Protein AF-A0A9D8JFY0-F1 (afdb_monomer_lite)

Sequence (92 aa):
MNAQSIVRFAPGTGMYFPGGRRFCRSQIGFEVDVVFLDAQQVVVSISRAGEKAPVSPLDRHAESLFICNKGEADTLSPGQKAWIEIEDIGGK

Structure (mmCIF, N/CA/C/O backbone):
data_AF-A0A9D8JFY0-F1
#
_entry.id   AF-A0A9D8JFY0-F1
#
loop_
_atom_site.group_PDB
_atom_site.id
_atom_site.type_symbol
_atom_site.label_atom_id
_atom_site.label_alt_id
_atom_site.label_comp_id
_atom_site.label_asym_id
_atom_site.label_entity_id
_atom_site.label_seq_id
_atom_site.pdbx_PDB_ins_code
_atom_site.Cartn_x
_atom_site.Cartn_y
_atom_site.Cartn_z
_atom_site.occupancy
_atom_site.B_iso_or_equiv
_atom_site.auth_seq_id
_atom_site.auth_comp_id
_atom_site.auth_asym_id
_atom_site.auth_atom_id
_atom_site.pdbx_PDB_model_num
ATOM 1 N N . MET A 1 1 ? 11.298 -18.337 -25.272 1.00 38.41 1 MET A N 1
ATOM 2 C CA . MET A 1 1 ? 9.965 -17.816 -24.906 1.00 38.41 1 MET A CA 1
ATOM 3 C C . MET A 1 1 ? 10.039 -17.491 -23.420 1.00 38.41 1 MET A C 1
ATOM 5 O O . MET A 1 1 ? 10.065 -18.414 -22.622 1.00 38.41 1 MET A O 1
ATOM 9 N N . ASN A 1 2 ? 10.255 -16.226 -23.049 1.00 41.31 2 ASN A N 1
ATOM 10 C CA . ASN A 1 2 ? 10.335 -15.851 -21.634 1.00 41.31 2 ASN A CA 1
ATOM 11 C C . ASN A 1 2 ? 8.908 -15.779 -21.096 1.00 41.31 2 ASN A C 1
ATOM 13 O O . ASN A 1 2 ? 8.152 -14.898 -21.496 1.00 41.31 2 ASN A O 1
ATOM 17 N N . ALA A 1 3 ? 8.533 -16.721 -20.235 1.00 43.78 3 ALA A N 1
ATOM 18 C CA . ALA A 1 3 ? 7.322 -16.586 -19.445 1.00 43.78 3 ALA A CA 1
ATOM 19 C C . ALA A 1 3 ? 7.521 -15.386 -18.508 1.00 43.78 3 ALA A C 1
ATOM 21 O O . ALA A 1 3 ? 8.330 -15.439 -17.584 1.00 43.78 3 ALA A O 1
ATOM 22 N N . GLN A 1 4 ? 6.848 -14.272 -18.792 1.00 52.56 4 GLN A N 1
ATOM 23 C CA . GLN A 1 4 ? 6.739 -13.174 -17.841 1.00 52.56 4 GLN A CA 1
ATOM 24 C C . GLN A 1 4 ? 5.705 -13.588 -16.796 1.00 52.56 4 GLN A C 1
ATOM 26 O O . GLN A 1 4 ? 4.505 -13.581 -17.058 1.00 52.56 4 GLN A O 1
ATOM 31 N N . SER A 1 5 ? 6.179 -14.012 -15.628 1.00 55.44 5 SER A N 1
ATOM 32 C CA . SER A 1 5 ? 5.313 -14.291 -14.488 1.00 55.44 5 SER A CA 1
ATOM 33 C C . SER A 1 5 ? 4.848 -12.971 -13.883 1.00 55.44 5 SER A C 1
ATOM 35 O O . SER A 1 5 ? 5.668 -12.159 -13.458 1.00 55.44 5 SER A O 1
ATOM 37 N N . ILE A 1 6 ? 3.535 -12.757 -13.840 1.00 60.47 6 ILE A N 1
ATOM 38 C CA . ILE A 1 6 ? 2.934 -11.628 -13.130 1.00 60.47 6 ILE A CA 1
ATOM 39 C C . ILE A 1 6 ? 2.573 -12.121 -11.733 1.00 60.47 6 ILE A C 1
ATOM 41 O O . ILE A 1 6 ? 1.752 -13.025 -11.585 1.00 60.47 6 ILE A O 1
ATOM 45 N N . VAL A 1 7 ? 3.174 -11.524 -10.710 1.00 65.56 7 VAL A N 1
ATOM 46 C CA . VAL A 1 7 ? 2.707 -11.695 -9.333 1.00 65.56 7 VAL A CA 1
ATOM 47 C C . VAL A 1 7 ? 1.521 -10.750 -9.140 1.00 65.56 7 VAL A C 1
ATOM 49 O O . VAL A 1 7 ? 1.631 -9.556 -9.408 1.00 65.56 7 VAL A O 1
ATOM 52 N N . ARG A 1 8 ? 0.372 -11.285 -8.721 1.00 72.75 8 ARG A N 1
ATOM 53 C CA . ARG A 1 8 ? -0.790 -10.505 -8.274 1.00 72.75 8 ARG A CA 1
ATOM 54 C C . ARG A 1 8 ? -1.186 -10.988 -6.891 1.00 72.75 8 ARG A C 1
ATOM 56 O O . ARG A 1 8 ? -1.135 -12.190 -6.630 1.00 72.75 8 ARG A O 1
ATOM 63 N N . PHE A 1 9 ? -1.591 -10.065 -6.033 1.00 80.06 9 PHE A N 1
ATOM 64 C CA . PHE A 1 9 ? -2.237 -10.426 -4.777 1.00 80.06 9 PHE A CA 1
ATOM 65 C C . PHE A 1 9 ? -3.675 -10.858 -5.063 1.00 80.06 9 PHE A C 1
ATOM 67 O O . PHE A 1 9 ? -4.244 -10.502 -6.104 1.00 80.06 9 PHE A O 1
ATOM 74 N N . ALA A 1 10 ? -4.276 -11.619 -4.152 1.00 84.69 10 ALA A N 1
ATOM 75 C CA . ALA A 1 10 ? -5.718 -11.817 -4.214 1.00 84.69 10 ALA A CA 1
ATOM 76 C C . ALA A 1 10 ? -6.421 -10.448 -4.065 1.00 84.69 10 ALA A C 1
ATOM 78 O O . ALA A 1 10 ? -5.849 -9.538 -3.465 1.00 84.69 10 ALA A O 1
ATOM 79 N N . PRO A 1 11 ? -7.627 -10.260 -4.627 1.00 84.56 11 PRO A N 1
ATOM 80 C CA . PRO A 1 11 ? -8.355 -9.007 -4.463 1.00 84.56 11 PRO A CA 1
ATOM 81 C C . PRO A 1 11 ? -8.534 -8.656 -2.984 1.00 84.56 11 PRO A C 1
ATOM 83 O O . PRO A 1 11 ? -8.935 -9.509 -2.192 1.00 84.56 11 PRO A O 1
ATOM 86 N N . GLY A 1 12 ? -8.234 -7.411 -2.627 1.00 84.69 12 GLY A N 1
ATOM 87 C CA . GLY A 1 12 ? -8.294 -6.926 -1.249 1.00 84.69 12 GLY A CA 1
ATOM 88 C C . GLY A 1 12 ? -7.154 -7.406 -0.346 1.00 84.69 12 GLY A C 1
ATOM 89 O O . GLY A 1 12 ? -7.170 -7.090 0.840 1.00 84.69 12 GLY A O 1
ATOM 90 N N . THR A 1 13 ? -6.165 -8.138 -0.869 1.00 85.94 13 THR A N 1
ATOM 91 C CA . THR A 1 13 ? -4.975 -8.538 -0.109 1.00 85.94 13 THR A CA 1
ATOM 92 C C . THR A 1 13 ? -3.724 -7.838 -0.622 1.00 85.94 13 THR A C 1
ATOM 94 O O . THR A 1 13 ? -3.686 -7.243 -1.699 1.00 85.94 13 THR A O 1
ATOM 97 N N . GLY A 1 14 ? -2.671 -7.883 0.182 1.00 88.69 14 GLY A N 1
ATOM 98 C CA . GLY A 1 14 ? -1.411 -7.241 -0.139 1.00 88.69 14 GLY A CA 1
ATOM 99 C C . GLY A 1 14 ? -0.318 -7.668 0.819 1.00 88.69 14 GLY A C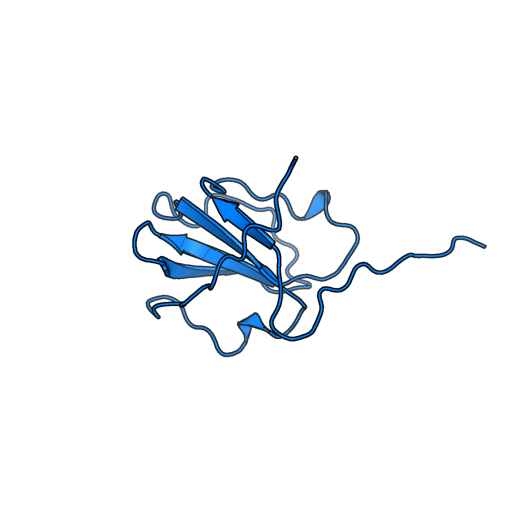 1
ATOM 100 O O . GLY A 1 14 ? -0.494 -8.575 1.632 1.00 88.69 14 GLY A O 1
ATOM 101 N N . MET A 1 15 ? 0.820 -6.995 0.733 1.00 87.31 15 MET A N 1
ATOM 102 C CA . MET A 1 15 ? 1.910 -7.167 1.683 1.00 87.31 15 MET A CA 1
ATOM 103 C C . MET A 1 15 ? 2.049 -5.927 2.548 1.00 87.31 15 MET A C 1
ATOM 105 O O . MET A 1 15 ? 2.214 -4.818 2.039 1.00 87.31 15 MET A O 1
ATOM 109 N N . TYR A 1 16 ? 2.039 -6.132 3.859 1.00 86.44 16 TYR A N 1
ATOM 110 C CA . TYR A 1 16 ? 2.306 -5.094 4.841 1.00 86.44 16 TYR A CA 1
ATOM 111 C C . TYR A 1 16 ? 3.751 -5.194 5.336 1.00 86.44 16 TYR A C 1
ATOM 113 O O . TYR A 1 16 ? 4.204 -6.260 5.748 1.00 86.44 16 TYR A O 1
ATOM 121 N N . PHE A 1 17 ? 4.472 -4.075 5.312 1.00 84.75 17 PHE A N 1
ATOM 122 C CA . PHE A 1 17 ? 5.859 -3.988 5.759 1.00 84.75 17 PHE A CA 1
ATOM 123 C C . PHE A 1 17 ? 5.967 -3.013 6.939 1.00 84.75 17 PHE A C 1
ATOM 125 O O . PHE A 1 17 ? 5.967 -1.790 6.733 1.00 84.75 17 PHE A O 1
ATOM 132 N N . PRO A 1 18 ? 6.092 -3.521 8.179 1.00 80.62 18 PRO A N 1
ATOM 133 C CA . PRO A 1 18 ? 6.370 -2.676 9.333 1.00 80.62 18 PRO A CA 1
ATOM 134 C C . PRO A 1 18 ? 7.785 -2.090 9.219 1.00 80.62 18 PRO A C 1
ATOM 136 O O . PRO A 1 18 ? 8.725 -2.777 8.823 1.00 80.62 18 PRO A O 1
ATOM 139 N N . GLY A 1 19 ? 7.959 -0.806 9.534 1.00 75.00 19 GLY A N 1
ATOM 140 C CA . GLY A 1 19 ? 9.255 -0.123 9.419 1.00 75.00 19 GLY A CA 1
ATOM 141 C C . GLY A 1 19 ? 9.668 0.231 7.983 1.00 75.00 19 GLY A C 1
ATOM 142 O O . GLY A 1 19 ? 10.801 0.667 7.762 1.00 75.00 19 GLY A O 1
ATOM 143 N N . GLY A 1 20 ? 8.777 0.053 7.000 1.00 63.19 20 GLY A N 1
ATOM 144 C CA . GLY A 1 20 ? 9.012 0.294 5.576 1.00 63.19 20 GLY A CA 1
ATOM 145 C C . GLY A 1 20 ? 9.171 1.775 5.219 1.00 63.19 20 GLY A C 1
ATOM 146 O O . GLY A 1 20 ? 8.318 2.358 4.566 1.00 63.19 20 GLY A O 1
ATOM 147 N N . ARG A 1 21 ? 10.280 2.403 5.623 1.00 61.47 21 ARG A N 1
ATOM 148 C CA . ARG A 1 21 ? 10.585 3.819 5.317 1.00 61.47 21 ARG A CA 1
ATOM 149 C C . ARG A 1 21 ? 11.210 4.032 3.938 1.00 61.47 21 ARG A C 1
ATOM 151 O O . ARG A 1 21 ? 11.281 5.152 3.434 1.00 61.47 21 ARG A O 1
ATOM 158 N N . ARG A 1 22 ? 11.740 2.961 3.346 1.00 63.34 22 ARG A N 1
ATOM 159 C CA . 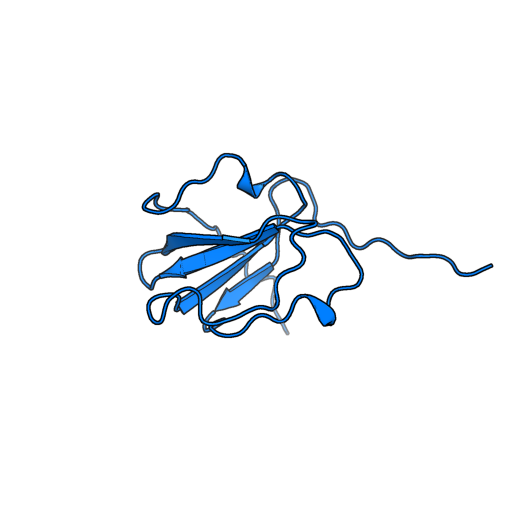ARG A 1 22 ? 12.402 2.969 2.039 1.00 63.34 22 ARG A CA 1
ATOM 160 C C . ARG A 1 22 ? 11.882 1.809 1.218 1.00 63.34 22 ARG A C 1
ATOM 162 O O . ARG A 1 22 ? 12.286 0.668 1.398 1.00 63.34 22 ARG A O 1
ATOM 169 N N . PHE A 1 23 ? 10.975 2.135 0.320 1.00 67.62 23 PHE A N 1
ATOM 170 C CA . PHE A 1 23 ? 10.593 1.265 -0.776 1.00 67.62 23 PHE A CA 1
ATOM 171 C C . PHE A 1 23 ? 11.526 1.526 -1.966 1.00 67.62 23 PHE A C 1
ATOM 173 O O . PHE A 1 23 ? 12.162 2.565 -2.002 1.00 67.62 23 PHE A O 1
ATOM 180 N N . CYS A 1 24 ? 11.660 0.616 -2.926 1.00 66.38 24 CYS A N 1
ATOM 181 C CA . CYS A 1 24 ? 12.374 0.868 -4.184 1.00 66.38 24 CYS A CA 1
ATOM 182 C C . CYS A 1 24 ? 11.650 0.111 -5.295 1.00 66.38 24 CYS A C 1
ATOM 184 O O . CYS A 1 24 ? 11.831 -1.093 -5.456 1.00 66.38 24 CYS A O 1
ATOM 186 N N . ARG A 1 25 ? 10.829 0.817 -6.080 1.00 66.50 25 ARG A N 1
ATOM 187 C CA . ARG A 1 25 ? 10.000 0.213 -7.134 1.00 66.50 25 ARG A CA 1
ATOM 188 C C . ARG A 1 25 ? 10.824 -0.500 -8.211 1.00 66.50 25 ARG A C 1
ATOM 190 O O . ARG A 1 25 ? 10.337 -1.455 -8.797 1.00 66.50 25 ARG A O 1
ATOM 197 N N . SER A 1 26 ? 12.078 -0.096 -8.430 1.00 63.97 26 SER A N 1
ATOM 198 C CA . SER A 1 26 ? 12.985 -0.727 -9.402 1.00 63.97 26 SER A CA 1
ATOM 199 C C . SER A 1 26 ? 13.259 -2.213 -9.142 1.00 63.97 26 SER A C 1
ATOM 201 O O . SER A 1 26 ? 13.734 -2.898 -10.042 1.00 63.97 26 SER A O 1
ATOM 203 N N . GLN A 1 27 ? 12.963 -2.716 -7.941 1.00 63.78 27 GLN A N 1
ATOM 204 C CA . GLN A 1 27 ? 13.120 -4.128 -7.583 1.00 63.78 27 GLN A CA 1
ATOM 205 C C . GLN A 1 27 ? 11.840 -4.954 -7.781 1.00 63.78 27 GLN A C 1
ATOM 207 O O . GLN A 1 27 ? 11.875 -6.172 -7.624 1.00 63.78 27 GLN A O 1
ATOM 212 N N . ILE A 1 28 ? 10.717 -4.325 -8.143 1.00 65.62 28 ILE A N 1
ATOM 213 C CA . ILE A 1 28 ? 9.439 -5.007 -8.360 1.00 65.62 28 ILE A CA 1
ATOM 214 C C . ILE A 1 28 ? 9.167 -5.066 -9.857 1.00 65.62 28 ILE A C 1
ATOM 216 O O . ILE A 1 28 ? 8.958 -4.053 -10.517 1.00 65.62 28 ILE A O 1
ATOM 220 N N . GLY A 1 29 ? 9.177 -6.285 -10.396 1.00 65.75 29 GLY A N 1
ATOM 221 C CA . GLY A 1 29 ? 8.968 -6.554 -11.821 1.00 65.75 29 GLY A CA 1
ATOM 222 C C . GLY A 1 29 ? 7.511 -6.476 -12.292 1.00 65.75 29 GLY A C 1
ATOM 223 O O . GLY A 1 29 ? 7.221 -6.934 -13.393 1.00 65.75 29 GLY A O 1
ATOM 224 N N . PHE A 1 30 ? 6.589 -5.960 -11.474 1.00 73.69 30 PHE A N 1
ATOM 225 C CA . PHE A 1 30 ? 5.154 -5.908 -11.764 1.00 73.69 30 PHE A CA 1
ATOM 226 C C . PHE A 1 30 ? 4.501 -4.615 -11.249 1.00 73.69 30 PHE A C 1
ATOM 228 O O . PHE A 1 30 ? 5.011 -3.934 -10.361 1.00 73.69 30 PHE A O 1
ATOM 235 N N . GLU A 1 31 ? 3.376 -4.240 -11.855 1.00 82.69 31 GLU A N 1
ATOM 236 C CA . GLU A 1 31 ? 2.653 -3.006 -11.542 1.00 82.69 31 GLU A CA 1
ATOM 237 C C . GLU A 1 31 ? 1.877 -3.122 -10.220 1.00 82.69 31 GLU A C 1
ATOM 239 O O . GLU A 1 31 ? 0.912 -3.880 -10.128 1.00 82.69 31 GLU A O 1
ATOM 244 N N . VAL A 1 32 ? 2.284 -2.342 -9.213 1.00 85.31 32 VAL A N 1
ATOM 245 C CA . VAL A 1 32 ? 1.666 -2.300 -7.876 1.00 85.31 32 VAL A CA 1
ATOM 246 C C . VAL A 1 32 ? 1.447 -0.878 -7.391 1.00 85.31 32 VAL A C 1
ATOM 248 O O . VAL A 1 32 ? 2.236 0.027 -7.704 1.00 85.31 32 VAL A O 1
ATOM 251 N N . ASP A 1 33 ? 0.428 -0.726 -6.556 1.00 88.25 33 ASP A N 1
ATOM 252 C CA . ASP A 1 33 ? 0.237 0.468 -5.747 1.00 88.25 33 ASP A CA 1
ATOM 253 C C . ASP A 1 33 ? 0.927 0.288 -4.394 1.00 88.25 33 ASP A C 1
ATOM 255 O O . ASP A 1 33 ? 0.985 -0.814 -3.843 1.00 88.25 33 ASP A O 1
ATOM 259 N N . VAL A 1 34 ? 1.475 1.380 -3.865 1.00 87.50 34 VAL A N 1
ATOM 260 C CA . VAL A 1 34 ? 2.100 1.411 -2.541 1.00 87.50 34 VAL A CA 1
ATOM 261 C C . VAL A 1 34 ? 1.504 2.530 -1.719 1.00 87.50 34 VAL A C 1
ATOM 263 O O . VAL A 1 34 ? 1.573 3.696 -2.101 1.00 87.50 34 VAL A O 1
ATOM 266 N N . VAL A 1 35 ? 0.951 2.165 -0.573 1.00 88.75 35 VAL A N 1
ATOM 267 C CA . VAL A 1 35 ? 0.365 3.074 0.406 1.00 88.75 35 VAL A CA 1
ATOM 268 C C . VAL A 1 35 ? 1.359 3.245 1.548 1.00 88.75 35 VAL A C 1
ATOM 270 O O . VAL A 1 35 ? 1.755 2.263 2.172 1.00 88.75 35 VAL A O 1
ATOM 273 N N . PHE A 1 36 ? 1.773 4.479 1.821 1.00 88.19 36 PHE A N 1
ATOM 274 C CA . PHE A 1 36 ? 2.648 4.823 2.942 1.00 88.19 36 PHE A CA 1
ATOM 275 C C . PHE A 1 36 ? 1.805 5.278 4.128 1.00 88.19 36 PHE A C 1
ATOM 277 O O . PHE A 1 36 ? 0.905 6.102 3.962 1.00 88.19 36 PHE A O 1
ATOM 284 N N . LEU A 1 37 ? 2.102 4.753 5.314 1.00 87.81 37 LEU A N 1
ATOM 285 C CA . LEU A 1 37 ? 1.285 4.924 6.513 1.00 87.81 37 LEU A CA 1
ATOM 286 C C . LEU A 1 37 ? 2.135 5.387 7.691 1.00 87.81 37 LEU A C 1
ATOM 288 O O . LEU A 1 37 ? 3.276 4.944 7.843 1.00 87.81 37 LEU A O 1
ATOM 292 N N . ASP A 1 38 ? 1.572 6.235 8.544 1.00 88.50 38 ASP A N 1
ATOM 293 C CA . ASP A 1 38 ? 2.194 6.616 9.812 1.00 88.50 38 ASP A CA 1
ATOM 294 C C . ASP A 1 38 ? 1.954 5.576 10.926 1.00 88.50 38 ASP A C 1
ATOM 296 O O . ASP A 1 38 ? 1.330 4.529 10.720 1.00 88.50 38 ASP A O 1
ATOM 300 N N . ALA A 1 39 ? 2.448 5.873 12.132 1.00 86.25 39 ALA A N 1
ATOM 301 C CA . ALA A 1 39 ? 2.291 5.035 13.325 1.00 86.25 39 ALA A CA 1
ATOM 302 C C . ALA A 1 39 ? 0.823 4.748 13.704 1.00 86.25 39 ALA A C 1
ATOM 304 O O . ALA A 1 39 ? 0.538 3.799 14.434 1.00 86.25 39 ALA A O 1
ATOM 305 N N . GLN A 1 40 ? -0.113 5.584 13.250 1.00 88.69 40 GLN A N 1
ATOM 306 C CA . GLN A 1 40 ? -1.542 5.512 13.554 1.00 88.69 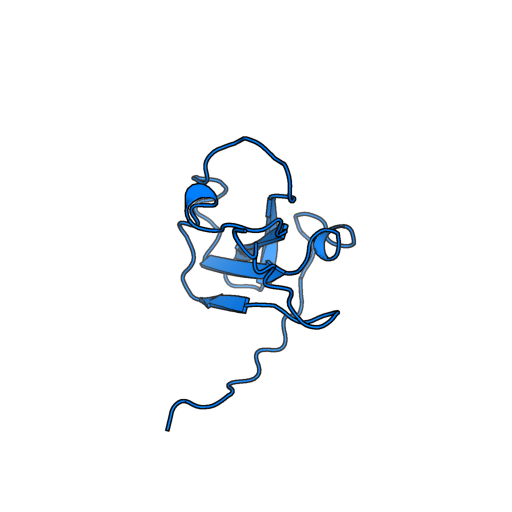40 GLN A CA 1
ATOM 307 C C . GLN A 1 40 ? -2.358 4.902 12.402 1.00 88.69 40 GLN A C 1
ATOM 309 O O . GLN A 1 40 ? -3.593 4.913 12.455 1.00 88.69 40 GLN A O 1
ATOM 314 N N . GLN A 1 41 ? -1.676 4.343 11.394 1.00 88.12 41 GLN A N 1
ATOM 315 C CA . GLN A 1 41 ? -2.252 3.837 10.148 1.00 88.12 41 GLN A CA 1
ATOM 316 C C . GLN A 1 41 ? -3.000 4.910 9.338 1.00 88.12 41 GLN A C 1
ATOM 318 O O . GLN A 1 41 ? -3.971 4.623 8.636 1.00 88.12 41 GLN A O 1
ATOM 323 N N . VAL A 1 42 ? -2.564 6.166 9.420 1.00 90.62 42 VAL A N 1
ATOM 324 C CA . VAL A 1 42 ? -3.052 7.232 8.543 1.00 90.62 42 VAL A CA 1
ATOM 325 C C . VAL A 1 42 ? -2.256 7.209 7.246 1.00 90.62 42 VAL A C 1
ATOM 327 O O . VAL A 1 42 ? -1.029 7.133 7.265 1.00 90.62 42 VAL A O 1
ATOM 330 N N . VAL A 1 43 ? -2.953 7.273 6.112 1.00 90.88 43 VAL A N 1
ATOM 331 C CA . VAL A 1 43 ? -2.350 7.367 4.781 1.00 90.88 43 VAL A CA 1
ATOM 332 C C . VAL A 1 43 ? -1.595 8.677 4.684 1.00 90.88 43 VAL A C 1
ATOM 334 O O . VAL A 1 43 ? -2.173 9.758 4.743 1.00 90.88 43 VAL A O 1
ATOM 337 N N . VAL A 1 44 ? -0.291 8.574 4.503 1.00 88.62 44 VAL A N 1
ATOM 338 C CA . VAL A 1 44 ? 0.596 9.718 4.350 1.00 88.62 44 VAL A CA 1
ATOM 339 C C . VAL A 1 44 ? 0.745 10.061 2.872 1.00 88.62 44 VAL A C 1
ATOM 341 O O . VAL A 1 44 ? 0.559 11.202 2.460 1.00 88.62 44 VAL A O 1
ATOM 344 N N . SER A 1 45 ? 1.012 9.051 2.043 1.00 87.81 45 SER A N 1
ATOM 345 C CA . SER A 1 45 ? 1.092 9.198 0.591 1.00 87.81 45 SER A CA 1
ATOM 346 C C . SER A 1 45 ? 0.790 7.879 -0.121 1.00 87.81 45 SER A C 1
ATOM 348 O O . SER A 1 45 ? 0.778 6.810 0.491 1.00 87.81 45 SER A O 1
ATOM 350 N N . ILE A 1 46 ? 0.522 7.954 -1.426 1.00 87.38 46 ILE A N 1
ATOM 351 C CA . ILE A 1 46 ? 0.231 6.795 -2.276 1.00 87.38 46 ILE A CA 1
ATOM 352 C C . ILE A 1 46 ? 1.096 6.909 -3.528 1.00 87.38 46 ILE A C 1
ATOM 354 O O . ILE A 1 46 ? 1.051 7.932 -4.208 1.00 87.38 46 ILE A O 1
ATOM 358 N N . SER A 1 47 ? 1.859 5.865 -3.845 1.00 85.19 47 SER A N 1
ATOM 359 C CA . SER A 1 47 ? 2.554 5.728 -5.123 1.00 85.19 47 SER A CA 1
ATOM 360 C C . SER A 1 47 ? 1.798 4.753 -6.011 1.00 85.19 47 SER A C 1
ATOM 362 O O . SER A 1 47 ? 1.760 3.552 -5.735 1.00 85.19 47 SER A O 1
ATOM 364 N N . ARG A 1 48 ? 1.226 5.253 -7.105 1.00 86.94 48 ARG A N 1
ATOM 365 C CA . ARG A 1 48 ? 0.395 4.450 -8.013 1.00 86.94 48 ARG A CA 1
ATOM 366 C C . ARG A 1 48 ? 1.222 3.739 -9.065 1.00 86.94 48 ARG A C 1
ATOM 368 O O . ARG A 1 48 ? 2.284 4.226 -9.468 1.00 86.94 48 ARG A O 1
ATOM 375 N N . ALA A 1 49 ? 0.759 2.579 -9.505 1.00 82.44 49 ALA A N 1
ATOM 376 C CA . ALA A 1 49 ? 1.403 1.821 -10.564 1.00 82.44 49 ALA A CA 1
ATOM 377 C C . ALA A 1 49 ? 1.584 2.667 -11.839 1.00 82.44 49 ALA A C 1
ATOM 379 O O . ALA A 1 49 ? 0.682 3.388 -12.262 1.00 82.44 49 ALA A O 1
ATOM 380 N N . GLY A 1 50 ? 2.760 2.572 -12.464 1.00 73.19 50 GLY A N 1
ATOM 381 C CA . GLY A 1 50 ? 3.098 3.324 -13.679 1.00 73.19 50 GLY A CA 1
ATOM 382 C C . GLY A 1 50 ? 3.718 4.709 -13.441 1.00 73.19 50 GLY A C 1
ATOM 383 O O . GLY A 1 50 ? 4.243 5.308 -14.380 1.00 73.19 50 GLY A O 1
ATOM 384 N N . GLU A 1 51 ? 3.749 5.211 -12.201 1.00 74.12 51 GLU A N 1
ATOM 385 C CA . GLU A 1 51 ? 4.501 6.429 -11.876 1.00 74.12 51 GLU A CA 1
ATOM 386 C C . GLU A 1 51 ? 6.020 6.180 -11.986 1.00 74.12 51 GLU A C 1
ATOM 388 O O . GLU A 1 51 ? 6.560 5.260 -11.364 1.00 74.12 51 GLU A O 1
ATOM 393 N N . LYS A 1 52 ? 6.704 7.010 -12.795 1.00 57.06 52 LYS A N 1
ATOM 394 C CA . LYS A 1 52 ? 8.135 6.899 -13.160 1.00 57.06 52 LYS A CA 1
ATOM 395 C C . LYS A 1 52 ? 9.127 7.262 -12.044 1.00 57.06 52 LYS A C 1
ATOM 397 O O . LYS A 1 52 ? 10.326 7.060 -12.227 1.00 57.06 52 LYS A O 1
ATOM 402 N N . ALA A 1 53 ? 8.682 7.861 -10.944 1.00 51.62 53 ALA A N 1
ATOM 403 C CA . ALA A 1 53 ? 9.595 8.475 -9.983 1.00 51.62 53 ALA A CA 1
ATOM 404 C C . ALA A 1 53 ? 10.228 7.448 -9.021 1.00 51.62 53 ALA A C 1
ATOM 406 O O . ALA A 1 53 ? 9.552 6.510 -8.587 1.00 51.62 53 ALA A O 1
ATOM 407 N N . PRO A 1 54 ? 11.521 7.618 -8.673 1.00 47.78 54 PRO A N 1
ATOM 408 C CA . PRO A 1 54 ? 12.189 6.791 -7.686 1.00 47.78 54 PRO A CA 1
ATOM 409 C C . PRO A 1 54 ? 11.597 7.058 -6.307 1.00 47.78 54 PRO A C 1
ATOM 411 O O . PRO A 1 54 ? 11.094 8.136 -5.995 1.00 47.78 54 PRO A O 1
ATOM 414 N N . VAL A 1 55 ? 11.673 6.037 -5.477 1.00 56.41 55 VAL A N 1
ATOM 415 C CA . VAL A 1 55 ? 11.121 6.066 -4.141 1.00 56.41 55 VAL A CA 1
ATOM 416 C C . VAL A 1 55 ? 12.051 6.835 -3.189 1.00 56.41 55 VAL A C 1
ATOM 418 O O . VAL A 1 55 ? 13.256 6.586 -3.168 1.00 56.41 55 VAL A O 1
ATOM 421 N N . SER A 1 56 ? 11.440 7.680 -2.345 1.00 48.53 56 SER A N 1
ATOM 422 C CA . SER A 1 56 ? 11.972 8.386 -1.157 1.00 48.53 56 SER A CA 1
ATOM 423 C C . SER A 1 56 ? 12.433 9.842 -1.396 1.00 48.53 56 SER A C 1
ATOM 425 O O . SER A 1 56 ? 13.083 10.107 -2.405 1.00 48.53 56 SER A O 1
ATOM 427 N N . PRO A 1 57 ? 12.124 10.803 -0.488 1.00 44.66 57 PRO A N 1
ATOM 428 C CA . PRO A 1 57 ? 11.664 10.656 0.895 1.00 44.66 57 PRO A CA 1
ATOM 429 C C . PRO A 1 57 ? 10.22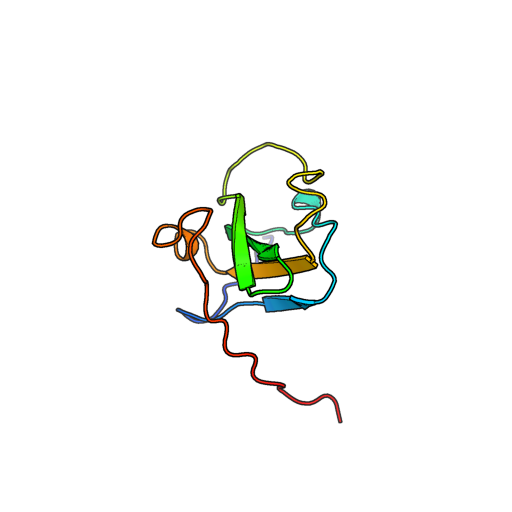5 11.151 1.048 1.00 44.66 57 PRO A C 1
ATOM 431 O O . PRO A 1 57 ? 9.999 12.276 1.486 1.00 44.66 57 PRO A O 1
ATOM 434 N N . LEU A 1 58 ? 9.237 10.353 0.649 1.00 52.78 58 LEU A N 1
ATOM 435 C CA . LEU A 1 58 ? 7.847 10.771 0.815 1.00 52.78 58 LEU A CA 1
ATOM 436 C C . LEU A 1 58 ? 7.414 10.428 2.241 1.00 52.78 58 LEU A C 1
ATOM 438 O O . LEU A 1 58 ? 6.964 9.331 2.544 1.00 52.78 58 LEU A O 1
ATOM 442 N N . ASP A 1 59 ? 7.695 11.418 3.085 1.00 54.50 59 ASP A N 1
ATOM 443 C CA . ASP A 1 59 ? 7.429 11.569 4.505 1.00 54.50 59 ASP A CA 1
ATOM 444 C C . ASP A 1 59 ? 8.321 10.818 5.492 1.00 54.50 59 ASP A C 1
ATOM 446 O O . ASP A 1 59 ? 8.262 9.609 5.685 1.00 54.50 59 ASP A O 1
ATOM 450 N N . ARG A 1 60 ? 9.068 11.616 6.267 1.00 60.69 60 ARG A N 1
ATOM 451 C CA . ARG A 1 60 ? 9.725 11.201 7.523 1.00 60.69 60 ARG A CA 1
ATOM 452 C C . ARG A 1 60 ? 8.735 10.597 8.532 1.00 60.69 60 ARG A C 1
ATOM 454 O O . ARG A 1 60 ? 9.167 10.011 9.518 1.00 60.69 60 ARG A O 1
ATOM 461 N N . HIS A 1 61 ? 7.441 10.790 8.285 1.00 71.69 61 HIS A N 1
ATOM 462 C CA . HIS A 1 61 ? 6.321 10.335 9.091 1.00 71.69 61 HIS A CA 1
ATOM 463 C C . HIS A 1 61 ? 5.792 8.960 8.674 1.00 71.69 61 HIS A C 1
ATOM 465 O O . HIS A 1 61 ? 5.078 8.347 9.458 1.00 71.69 61 HIS A O 1
ATOM 471 N N . ALA A 1 62 ? 6.154 8.451 7.489 1.00 79.00 62 ALA A N 1
ATOM 472 C CA . ALA A 1 62 ? 5.816 7.086 7.120 1.00 79.00 62 ALA A CA 1
ATOM 473 C C . ALA A 1 62 ? 6.615 6.107 7.995 1.00 79.00 62 ALA A C 1
ATOM 475 O O . ALA A 1 62 ? 7.847 6.158 8.074 1.00 79.00 62 ALA A O 1
ATOM 476 N N . GLU A 1 63 ? 5.909 5.209 8.668 1.00 85.38 63 GLU A N 1
ATOM 477 C CA . GLU A 1 63 ? 6.477 4.166 9.521 1.00 85.38 63 GLU A CA 1
ATOM 478 C C . GLU A 1 63 ? 6.222 2.768 8.974 1.00 85.38 63 GLU A C 1
ATOM 480 O O . GLU A 1 63 ? 6.955 1.838 9.301 1.00 85.38 63 GLU A O 1
ATOM 485 N N . SER A 1 64 ? 5.229 2.615 8.106 1.00 86.50 64 SER A N 1
ATOM 486 C CA . SER A 1 64 ? 4.936 1.362 7.426 1.00 86.50 64 SER A CA 1
ATOM 487 C C . SER A 1 64 ? 4.494 1.615 5.991 1.00 86.50 64 SER A C 1
ATOM 489 O O . SER A 1 64 ? 4.188 2.744 5.596 1.00 86.50 64 SER A O 1
ATOM 491 N N . LEU A 1 65 ? 4.489 0.550 5.196 1.00 87.69 65 LEU A N 1
ATOM 492 C CA . LEU A 1 65 ? 3.905 0.581 3.866 1.00 87.69 65 LEU A CA 1
ATOM 493 C C . LEU A 1 65 ? 3.069 -0.665 3.610 1.00 87.69 65 LEU A C 1
ATOM 495 O O . LEU A 1 65 ? 3.338 -1.738 4.153 1.00 87.69 65 LEU A O 1
ATOM 499 N N . PHE A 1 66 ? 2.082 -0.509 2.743 1.00 88.62 66 PHE A N 1
ATOM 500 C CA . PHE A 1 66 ? 1.236 -1.575 2.242 1.00 88.62 66 PHE A CA 1
ATOM 501 C C . PHE A 1 66 ? 1.311 -1.604 0.721 1.00 88.62 66 PHE A C 1
ATOM 503 O O . PHE A 1 66 ? 1.134 -0.577 0.067 1.00 88.62 66 PHE A O 1
ATOM 510 N N . ILE A 1 67 ? 1.614 -2.772 0.163 1.00 88.19 67 ILE A N 1
ATOM 511 C CA . ILE A 1 67 ? 1.700 -3.001 -1.278 1.00 88.19 67 ILE A CA 1
ATOM 512 C C . ILE A 1 67 ? 0.486 -3.818 -1.693 1.00 88.19 67 ILE A C 1
ATOM 514 O O . ILE A 1 67 ? 0.305 -4.926 -1.192 1.00 88.19 67 ILE A O 1
ATOM 518 N N . CYS A 1 68 ? -0.299 -3.303 -2.630 1.00 89.44 68 CYS A N 1
ATOM 519 C CA . CYS A 1 68 ? -1.502 -3.953 -3.142 1.00 89.44 68 CYS A CA 1
ATOM 520 C C . CYS A 1 68 ? -1.526 -3.965 -4.673 1.00 89.44 68 CYS A C 1
ATOM 522 O O . CYS A 1 68 ? -0.604 -3.478 -5.343 1.00 89.44 68 CYS A O 1
ATOM 524 N N . ASN A 1 69 ? -2.561 -4.580 -5.248 1.00 90.44 69 ASN A N 1
ATOM 525 C CA . ASN A 1 69 ? -2.703 -4.586 -6.695 1.00 90.44 69 ASN A CA 1
ATOM 526 C C . ASN A 1 69 ? -2.948 -3.161 -7.211 1.00 90.44 69 ASN A C 1
ATOM 528 O O . ASN A 1 69 ? -3.573 -2.334 -6.551 1.00 90.44 69 ASN A O 1
ATOM 532 N N . LYS A 1 70 ? -2.506 -2.900 -8.444 1.00 90.00 70 LYS A N 1
ATOM 533 C CA . LYS A 1 70 ? -2.845 -1.675 -9.176 1.00 90.00 70 LYS A CA 1
ATOM 534 C C . LYS A 1 70 ? -4.353 -1.392 -9.141 1.00 90.00 70 LYS A C 1
ATOM 536 O O . LYS A 1 70 ? -5.145 -2.248 -9.540 1.00 90.00 70 LYS A O 1
ATOM 541 N N . GLY A 1 71 ? -4.708 -0.170 -8.763 1.00 89.62 71 GLY A N 1
ATOM 542 C CA . GLY A 1 71 ? -6.070 0.354 -8.694 1.00 89.62 71 GLY A CA 1
ATOM 543 C C . GLY A 1 71 ? -6.765 0.113 -7.354 1.00 89.62 71 GLY A C 1
ATOM 544 O O . GLY A 1 71 ? -7.806 0.710 -7.096 1.00 89.62 71 GLY A O 1
ATOM 545 N N . GLU A 1 72 ? -6.213 -0.720 -6.465 1.00 89.88 72 GLU A N 1
ATOM 546 C CA . GLU A 1 72 ? -6.832 -0.959 -5.154 1.00 89.88 72 GLU A CA 1
ATOM 547 C C . GLU A 1 72 ? -6.637 0.220 -4.197 1.00 89.88 72 GLU A C 1
ATOM 549 O O . GLU A 1 72 ? -7.458 0.428 -3.307 1.00 89.88 72 GLU A O 1
ATOM 554 N N . ALA A 1 73 ? -5.598 1.035 -4.401 1.00 89.00 73 ALA A N 1
ATOM 555 C CA . ALA A 1 73 ? -5.375 2.240 -3.607 1.00 89.00 73 ALA A CA 1
ATOM 556 C C . ALA A 1 73 ? -6.173 3.464 -4.104 1.00 89.00 73 ALA A C 1
ATOM 558 O O . ALA A 1 73 ? -6.068 4.537 -3.509 1.00 89.00 73 ALA A O 1
ATOM 559 N N . ASP A 1 74 ? -6.974 3.349 -5.171 1.00 89.44 74 ASP A N 1
ATOM 560 C CA . ASP A 1 74 ? -7.695 4.493 -5.753 1.00 89.44 74 ASP A CA 1
ATOM 561 C C . ASP A 1 74 ? -8.833 5.020 -4.872 1.00 89.44 74 ASP A C 1
ATOM 563 O O . ASP A 1 74 ? -9.234 6.176 -5.004 1.00 89.44 74 ASP A O 1
ATOM 567 N N . THR A 1 75 ? -9.325 4.205 -3.940 1.00 86.12 75 THR A N 1
ATOM 568 C CA . THR A 1 75 ? -10.336 4.604 -2.951 1.00 86.12 75 THR A CA 1
ATOM 569 C C . THR A 1 75 ? -9.738 5.272 -1.711 1.00 86.12 75 THR A C 1
ATOM 571 O O . THR A 1 75 ? -10.487 5.751 -0.859 1.00 86.12 75 THR A O 1
ATOM 574 N N . LEU A 1 76 ? -8.406 5.314 -1.595 1.00 88.62 76 LEU A N 1
ATOM 575 C CA . LEU A 1 76 ? -7.695 5.891 -0.459 1.00 88.62 76 LEU A CA 1
ATOM 576 C C . LEU A 1 76 ? -7.203 7.304 -0.772 1.00 88.62 76 LEU A C 1
ATOM 578 O O . LEU A 1 76 ? -6.809 7.629 -1.893 1.00 88.62 76 LEU A O 1
ATOM 582 N N . SER A 1 77 ? -7.184 8.148 0.257 1.00 89.62 77 SER A N 1
ATOM 583 C CA . SER A 1 77 ? -6.662 9.515 0.184 1.00 89.62 77 SER A CA 1
ATOM 584 C C . SER A 1 77 ? -5.691 9.808 1.331 1.00 89.62 77 SER A C 1
ATOM 586 O O . SER A 1 77 ? -5.894 9.303 2.435 1.00 89.62 77 SER A O 1
ATOM 588 N N . PRO A 1 78 ? -4.662 10.649 1.123 1.00 89.62 78 PRO A N 1
ATOM 589 C CA . PRO A 1 78 ? -3.837 11.153 2.218 1.00 89.62 78 PRO A CA 1
ATOM 590 C C . PRO A 1 78 ? -4.673 11.786 3.342 1.00 89.62 78 PRO A C 1
ATOM 592 O O . PRO A 1 78 ? -5.655 12.479 3.079 1.00 89.62 78 PRO A O 1
ATOM 595 N N . GLY A 1 79 ? -4.291 11.537 4.594 1.00 87.81 79 GLY A N 1
ATOM 596 C CA . GLY A 1 79 ? -5.019 11.939 5.803 1.00 87.81 79 GLY A CA 1
ATOM 597 C C . GLY A 1 79 ? -6.145 10.985 6.219 1.00 87.81 79 GLY A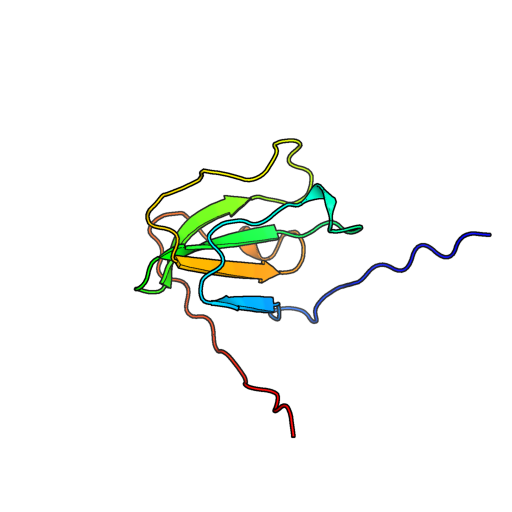 C 1
ATOM 598 O O . GLY A 1 79 ? -6.677 11.111 7.321 1.00 87.81 79 GLY A O 1
ATOM 599 N N . GLN A 1 80 ? -6.503 10.009 5.382 1.00 91.88 80 GLN A N 1
ATOM 600 C CA . GLN A 1 80 ? -7.486 8.986 5.728 1.00 91.88 80 GLN A CA 1
ATOM 601 C C . GLN A 1 80 ? -6.851 7.899 6.592 1.00 91.88 80 GLN A C 1
ATOM 603 O O . GLN A 1 80 ? -5.736 7.458 6.332 1.00 91.88 80 GLN A O 1
ATOM 608 N N . LYS A 1 81 ? -7.588 7.400 7.585 1.00 90.81 81 LYS A N 1
ATOM 609 C CA . LYS A 1 81 ? -7.183 6.194 8.308 1.00 90.81 81 LYS A CA 1
ATOM 610 C C . LYS A 1 81 ? -7.438 4.958 7.445 1.00 90.81 81 LYS A C 1
ATOM 612 O O . LYS A 1 81 ? -8.577 4.720 7.041 1.00 90.81 81 LYS A O 1
ATOM 617 N N . ALA A 1 82 ? -6.394 4.183 7.177 1.00 86.06 82 ALA A N 1
ATOM 618 C CA . ALA A 1 82 ? -6.502 2.880 6.541 1.00 86.06 82 ALA A CA 1
ATOM 619 C C . ALA A 1 82 ? -6.502 1.807 7.630 1.00 86.06 82 ALA A C 1
ATOM 621 O O . ALA A 1 82 ? -5.605 1.768 8.464 1.00 86.06 82 ALA A O 1
ATOM 622 N N . TRP A 1 83 ? -7.509 0.940 7.633 1.00 82.19 83 TRP A N 1
ATOM 623 C CA . TRP A 1 83 ? -7.529 -0.221 8.515 1.00 82.19 83 TRP A CA 1
ATOM 624 C C . TRP A 1 83 ? -6.963 -1.400 7.742 1.00 82.19 83 TRP A C 1
ATOM 626 O O . TRP A 1 83 ? -7.585 -1.870 6.793 1.00 82.19 83 TRP A O 1
ATOM 636 N N . ILE A 1 84 ? -5.760 -1.824 8.115 1.00 80.06 84 ILE A N 1
ATOM 637 C CA . ILE A 1 84 ? -5.111 -2.986 7.511 1.00 80.06 84 ILE A CA 1
ATOM 638 C C . ILE A 1 84 ? -5.146 -4.107 8.530 1.00 80.06 84 ILE A C 1
ATOM 640 O O . ILE A 1 84 ? -4.476 -4.042 9.563 1.00 80.06 84 ILE A O 1
ATOM 644 N N . GLU A 1 85 ? -5.942 -5.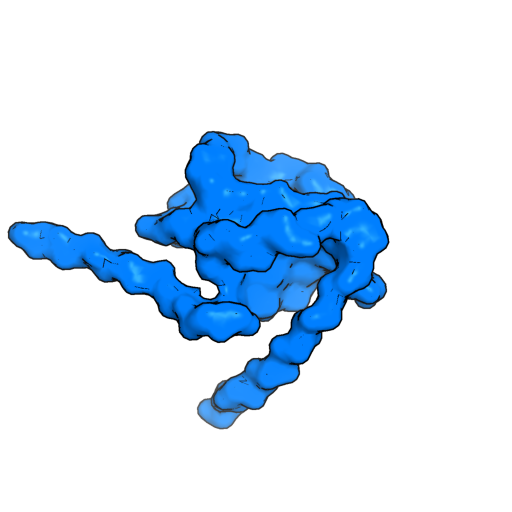125 8.229 1.00 82.75 85 GLU A N 1
ATOM 645 C CA . GLU A 1 85 ? -5.933 -6.377 8.969 1.00 82.75 85 GLU A CA 1
ATOM 646 C C . GLU A 1 85 ? -4.684 -7.162 8.564 1.00 82.75 85 GLU A C 1
ATOM 648 O O . GLU A 1 85 ? -4.462 -7.456 7.389 1.00 82.75 85 GLU A O 1
ATOM 653 N N . ILE A 1 86 ? -3.819 -7.434 9.541 1.00 78.19 86 ILE A N 1
ATOM 654 C CA . ILE A 1 86 ? -2.590 -8.197 9.338 1.00 78.19 86 ILE A CA 1
ATOM 655 C C . ILE A 1 86 ? -2.860 -9.606 9.843 1.00 78.19 86 ILE A C 1
ATOM 657 O O . ILE A 1 86 ? -2.908 -9.842 11.050 1.00 78.19 86 ILE A O 1
ATOM 661 N N . GLU A 1 87 ? -3.021 -10.541 8.918 1.00 77.44 87 GLU A N 1
ATOM 662 C CA . GLU A 1 87 ? -3.005 -11.959 9.247 1.00 77.44 87 GLU A CA 1
ATOM 663 C C . GLU A 1 87 ? -1.549 -12.435 9.291 1.00 77.44 87 GLU A C 1
ATOM 665 O O . GLU A 1 87 ? -0.846 -12.437 8.279 1.00 77.44 87 GLU A O 1
ATOM 670 N N . ASP A 1 88 ? -1.071 -12.816 10.478 1.00 65.44 88 ASP A N 1
ATOM 671 C CA . ASP A 1 88 ? 0.204 -13.519 10.604 1.00 65.44 88 ASP A CA 1
ATOM 672 C C . ASP A 1 88 ? 0.012 -14.959 10.122 1.00 65.44 88 ASP A C 1
ATOM 674 O O . ASP A 1 88 ? -0.573 -15.800 10.806 1.00 65.44 88 ASP A O 1
ATOM 678 N N . ILE A 1 89 ? 0.492 -15.234 8.911 1.00 62.94 89 ILE A N 1
ATOM 679 C CA . ILE A 1 89 ? 0.419 -16.562 8.293 1.00 62.94 89 ILE A CA 1
ATOM 680 C C . ILE A 1 89 ? 1.468 -17.543 8.846 1.00 62.94 89 ILE A C 1
ATOM 682 O O . ILE A 1 89 ? 1.538 -18.674 8.372 1.00 62.94 89 ILE A O 1
ATOM 686 N N . GLY A 1 90 ? 2.238 -17.154 9.870 1.00 48.88 90 GLY A N 1
ATOM 687 C CA . GLY A 1 90 ? 3.018 -18.060 10.706 1.00 48.88 90 GLY A CA 1
ATOM 688 C C . GLY A 1 90 ? 4.228 -18.680 10.010 1.00 48.88 90 GLY A C 1
ATOM 689 O O . GLY A 1 90 ? 4.135 -19.708 9.342 1.00 48.88 90 GLY A O 1
ATOM 690 N N . GLY A 1 91 ? 5.410 -18.124 10.275 1.00 50.50 91 GLY A N 1
ATOM 691 C CA . GLY A 1 91 ? 6.656 -18.885 10.193 1.00 50.50 91 GLY A CA 1
ATOM 692 C C . GLY A 1 91 ? 6.760 -19.812 11.404 1.00 50.50 91 GLY A C 1
ATOM 693 O O . GLY A 1 91 ? 7.026 -19.343 12.509 1.00 50.50 91 GLY A O 1
ATOM 694 N N . LYS A 1 92 ? 6.522 -21.111 11.205 1.00 43.06 92 LYS A N 1
ATOM 695 C CA . LYS A 1 92 ? 7.025 -22.157 12.105 1.00 43.06 92 LYS A CA 1
ATOM 696 C C . LYS A 1 92 ? 8.366 -22.664 11.604 1.00 43.06 92 LYS A C 1
ATOM 698 O O . LYS A 1 92 ? 8.487 -22.837 10.371 1.00 43.06 92 LYS A O 1
#

Secondary structure (DSSP, 8-state):
----PPP-PPTT-EEEEET-----GGG--S-EEEEEE-TT-BEEEEE-TT--PPP--S-TT--EEEEEETTGGGG--TTPBP----------

pLDDT: mean 75.57, std 15.09, range [38.41, 91.88]

Radius of gyration: 13.49 Å; chains: 1; bounding box: 24×34×38 Å

Foldseek 3Di:
DDPPDEDADDVPDWDKFFQPQADFCVVPPYFKKKFFAAPQQFGQDIDAGPDPDTDDDSDPRGRMMTIHHGPSCVVPDGRDRDDDDDDPPDDD